Protein AF-A0A1A7Z0Q7-F1 (afdb_monomer_lite)

Secondary structure (DSSP, 8-state):
-EEEEE-TTS-EEEEEEEEEEEE-TTS-EEEEEEEEE------S--------------S--TTSHHHHHHHHHHHHHHHTTTTTTHHHHHEEEEEEEEEETTEEEEEEEETTTTEEEEEEEE-GGGS-GGGEEEETTTEEEEHHHHHHHH---TTS---

Sequence (159 aa):
VEGSGYHRDGTRVDVQCGVCRINLPDGSFMFCVWIKRSSQQGALLQTDLSLQNQSGNSPGKRIGEASVEALRSTVDLEHSRACDGQFEEEYQPIKAVGKGAFGFVWKAIRRCNGQEVIVKFISKARIVSDCWVDDPMLGRVSQEIAILTRVQHHNIVKV

Foldseek 3Di:
DWDWDADPVRDIFIKDKDWDWDQDPVRRIDIDMDIDTDDPDDDDDDDPPPPDPPDPDDPDDPPPDQVVQQVVLVVQVVPPCLCPDPNVVFKAFDGWRGADQFHGKTWIAGPVPRDIDIDGRGHPVSQDPVQWDQDPVPGIDGVVCVVQCPDDDPPHDHD

pLDDT: mean 79.3, std 20.18, range [30.98, 97.81]

InterPro domains:
  IPR000719 Protein kinase domain [PF00069] (91-158)
  IPR000719 Protein kinase domain [PS50011] (91-159)
  IPR011009 Protein kinase-like domain superfamily [SSF56112] (86-158)
  IPR017441 Protein kinase, ATP binding site [PS00107] (97-120)

Radius of gyration: 18.47 Å; chains: 1; bounding box: 50×42×46 Å

Structure (mmCIF, N/CA/C/O backbone):
data_AF-A0A1A7Z0Q7-F1
#
_entry.id   AF-A0A1A7Z0Q7-F1
#
loop_
_atom_site.group_PDB
_atom_site.id
_atom_site.type_symbol
_atom_site.label_atom_id
_atom_site.label_alt_id
_atom_site.label_comp_id
_atom_site.label_asym_id
_atom_site.label_entity_id
_atom_site.label_seq_id
_atom_site.pdbx_PDB_ins_code
_atom_site.Cartn_x
_atom_site.Cartn_y
_atom_site.Cartn_z
_atom_site.occupancy
_atom_site.B_iso_or_equiv
_atom_site.auth_seq_id
_atom_site.auth_comp_id
_atom_site.auth_asym_id
_atom_site.auth_atom_id
_atom_site.pdbx_PDB_model_num
ATOM 1 N N . VAL A 1 1 ? 19.209 -12.736 14.558 1.00 67.94 1 VAL A N 1
ATOM 2 C CA . VAL A 1 1 ? 19.890 -14.036 14.372 1.00 67.94 1 VAL A CA 1
ATOM 3 C C . VAL A 1 1 ? 20.238 -14.159 12.898 1.00 67.94 1 VAL A C 1
ATOM 5 O O . VAL A 1 1 ? 19.453 -13.700 12.072 1.00 67.94 1 VAL A O 1
ATOM 8 N N . GLU A 1 2 ? 21.425 -14.658 12.566 1.00 79.25 2 GLU A N 1
ATOM 9 C CA . GLU A 1 2 ? 21.757 -15.012 11.181 1.00 79.25 2 GLU A CA 1
ATOM 10 C C . GLU A 1 2 ? 21.111 -16.355 10.845 1.00 79.25 2 GLU A C 1
ATOM 12 O O . GLU A 1 2 ? 21.153 -17.293 11.638 1.00 79.25 2 GLU A O 1
ATOM 17 N N . GLY A 1 3 ? 20.456 -16.418 9.695 1.00 83.25 3 GLY A N 1
ATOM 18 C CA . GLY A 1 3 ? 19.784 -17.599 9.182 1.00 83.25 3 GLY A CA 1
ATOM 19 C C . GLY A 1 3 ? 20.089 -17.791 7.703 1.00 83.25 3 GLY A C 1
ATOM 20 O O . GLY A 1 3 ? 20.743 -16.971 7.059 1.00 83.25 3 GLY A O 1
ATOM 21 N N . SER A 1 4 ? 19.587 -18.884 7.146 1.00 87.62 4 SER A N 1
ATOM 22 C CA . SER A 1 4 ? 19.655 -19.145 5.710 1.00 87.62 4 SER A CA 1
ATOM 23 C C . SER A 1 4 ? 18.303 -19.634 5.206 1.00 87.62 4 SER A C 1
ATOM 25 O O . SER A 1 4 ? 17.549 -20.278 5.936 1.00 87.62 4 SER A O 1
ATOM 27 N N . GLY A 1 5 ? 17.981 -19.275 3.969 1.00 86.00 5 GLY A N 1
ATOM 28 C CA . GLY A 1 5 ? 16.864 -19.811 3.203 1.00 86.00 5 GLY A CA 1
ATOM 29 C C . GLY A 1 5 ? 17.353 -20.365 1.868 1.00 86.00 5 GLY A C 1
ATOM 30 O O . GLY A 1 5 ? 18.508 -20.167 1.491 1.00 86.00 5 GLY A O 1
ATOM 31 N N . TYR A 1 6 ? 16.468 -21.041 1.142 1.00 87.81 6 TYR A N 1
ATOM 32 C CA . TYR A 1 6 ? 16.745 -21.552 -0.198 1.00 87.81 6 TYR A CA 1
ATOM 33 C C . TYR A 1 6 ? 15.702 -20.996 -1.165 1.00 87.81 6 TYR A C 1
ATOM 35 O O . TYR A 1 6 ? 14.502 -21.039 -0.881 1.00 87.81 6 TYR A O 1
ATOM 43 N N . HIS A 1 7 ? 16.150 -20.459 -2.299 1.00 82.62 7 HIS A N 1
ATOM 44 C CA . HIS A 1 7 ? 15.263 -20.196 -3.426 1.00 82.62 7 HIS A CA 1
ATOM 45 C C . HIS A 1 7 ? 14.727 -21.518 -3.994 1.00 82.62 7 HIS A C 1
ATOM 47 O O . HIS A 1 7 ? 15.266 -22.597 -3.746 1.00 82.62 7 HIS A O 1
ATOM 53 N N . ARG A 1 8 ? 13.646 -21.435 -4.781 1.00 81.81 8 ARG A N 1
ATOM 54 C CA . ARG A 1 8 ? 13.026 -22.602 -5.432 1.00 81.81 8 ARG A CA 1
ATOM 55 C C . ARG A 1 8 ? 14.007 -23.366 -6.334 1.00 81.81 8 ARG A C 1
ATOM 57 O O . ARG A 1 8 ? 13.851 -24.567 -6.504 1.00 81.81 8 ARG A O 1
ATOM 64 N N . ASP A 1 9 ? 14.991 -22.674 -6.897 1.00 90.00 9 ASP A N 1
ATOM 65 C CA . ASP A 1 9 ? 16.057 -23.240 -7.732 1.00 90.00 9 ASP A CA 1
ATOM 66 C C . ASP A 1 9 ? 17.181 -23.924 -6.923 1.00 90.00 9 ASP A C 1
ATOM 68 O O . ASP A 1 9 ? 18.123 -24.449 -7.508 1.00 90.00 9 ASP A O 1
ATOM 72 N N . GLY A 1 10 ? 17.091 -23.929 -5.588 1.00 89.75 10 GLY A N 1
ATOM 73 C CA . GLY A 1 10 ? 18.107 -24.475 -4.689 1.00 89.75 10 GLY A CA 1
ATOM 74 C C . GLY A 1 10 ? 19.203 -23.480 -4.292 1.00 89.75 10 GLY A C 1
ATOM 75 O O . GLY A 1 10 ? 20.036 -23.813 -3.447 1.00 89.75 10 GLY A O 1
ATOM 76 N N . THR A 1 11 ? 19.204 -22.254 -4.826 1.00 90.19 11 THR A N 1
ATOM 77 C CA . THR A 1 11 ? 20.199 -21.232 -4.478 1.00 90.19 11 THR A CA 1
ATOM 78 C C . THR A 1 11 ? 20.055 -20.824 -3.013 1.00 90.19 11 THR A C 1
ATOM 80 O O . THR A 1 11 ? 18.985 -20.395 -2.571 1.00 90.19 11 THR A O 1
ATOM 83 N N . ARG A 1 12 ? 21.144 -20.923 -2.241 1.00 88.62 12 ARG A N 1
ATOM 84 C CA . ARG A 1 12 ? 21.165 -20.501 -0.836 1.00 88.62 12 ARG A CA 1
ATOM 85 C C . ARG A 1 12 ? 21.131 -18.974 -0.728 1.00 88.62 12 ARG A C 1
ATOM 87 O O . ARG A 1 12 ? 21.873 -18.269 -1.407 1.00 88.62 12 ARG A O 1
ATOM 94 N N . VAL A 1 13 ? 20.296 -18.472 0.175 1.00 89.06 13 VAL A N 1
ATOM 95 C CA . VAL A 1 13 ? 20.159 -17.052 0.500 1.00 89.06 13 VAL A CA 1
ATOM 96 C C . VAL A 1 13 ? 20.452 -16.862 1.973 1.00 89.06 13 VAL A C 1
ATOM 98 O O . VAL A 1 13 ? 19.699 -17.326 2.829 1.00 89.06 13 VAL A O 1
ATOM 101 N N . ASP A 1 14 ? 21.529 -16.153 2.283 1.00 90.62 14 ASP A N 1
ATOM 102 C CA . ASP A 1 14 ? 21.794 -15.756 3.659 1.00 90.62 14 ASP A CA 1
ATOM 103 C C . ASP A 1 14 ? 20.842 -14.629 4.063 1.00 90.62 14 ASP A C 1
ATOM 105 O O . ASP A 1 14 ? 20.645 -13.647 3.337 1.00 90.62 14 ASP A O 1
ATOM 109 N N . VAL A 1 15 ? 20.222 -14.779 5.230 1.00 89.56 15 VAL A N 1
ATOM 110 C CA . VAL A 1 15 ? 19.217 -13.850 5.744 1.00 89.56 15 VAL A CA 1
ATOM 111 C C . VAL A 1 15 ? 19.522 -13.472 7.184 1.00 89.56 15 VAL A C 1
ATOM 113 O O . VAL A 1 15 ? 19.982 -14.281 7.981 1.00 89.56 15 VAL A O 1
ATOM 116 N N . GLN A 1 16 ? 19.226 -12.234 7.552 1.00 88.50 16 GLN A N 1
ATOM 117 C CA . GLN A 1 16 ? 19.117 -11.843 8.947 1.00 88.50 16 GLN A CA 1
ATOM 118 C C . GLN A 1 16 ? 17.638 -11.813 9.310 1.00 88.50 16 GLN A C 1
ATOM 120 O O . GLN A 1 16 ? 16.844 -11.165 8.627 1.00 88.50 16 GLN A O 1
ATOM 125 N N . CYS A 1 17 ? 17.273 -12.498 10.387 1.00 87.38 17 CYS A N 1
ATOM 126 C CA . CYS A 1 17 ? 15.908 -12.499 10.882 1.00 87.38 17 CYS A CA 1
ATOM 127 C C . CYS A 1 17 ? 15.835 -12.183 12.376 1.00 87.38 17 CYS A C 1
ATOM 129 O O . CYS A 1 17 ? 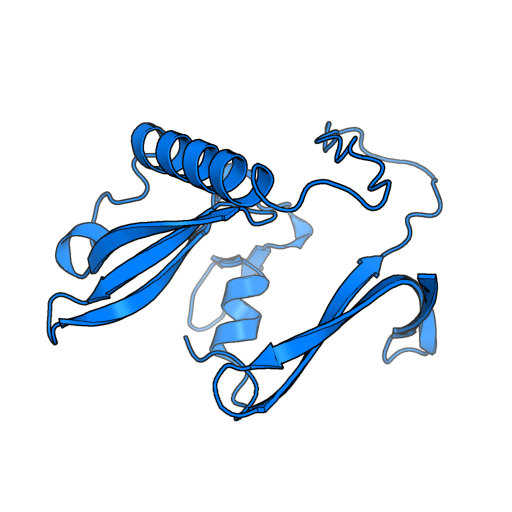16.799 -12.347 13.139 1.00 87.38 17 CYS A O 1
ATOM 131 N N . GLY A 1 18 ? 14.661 -11.735 12.799 1.00 84.94 18 GLY A N 1
ATOM 132 C CA . GLY A 1 18 ? 14.305 -11.621 14.202 1.00 84.94 18 GLY A CA 1
ATOM 133 C C . GLY A 1 18 ? 12.870 -12.061 14.422 1.00 84.94 18 GLY A C 1
ATOM 134 O O . GLY A 1 18 ? 11.996 -11.801 13.598 1.00 84.94 18 GLY A O 1
ATOM 135 N N . VAL A 1 19 ? 12.654 -12.741 15.544 1.00 88.00 19 VAL A N 1
ATOM 136 C CA . VAL A 1 19 ? 11.352 -13.252 15.968 1.00 88.00 19 VAL A CA 1
ATOM 137 C C . VAL A 1 19 ? 11.011 -12.604 17.301 1.00 88.00 19 VAL A C 1
ATOM 139 O O . VAL A 1 19 ? 11.819 -12.616 18.228 1.00 88.00 19 VAL A O 1
ATOM 142 N N . CYS A 1 20 ? 9.819 -12.030 17.399 1.00 88.19 20 CYS A N 1
ATOM 143 C CA . CYS A 1 20 ? 9.304 -11.419 18.614 1.00 88.19 20 CYS A CA 1
ATOM 144 C C . CYS A 1 20 ? 7.934 -12.014 18.940 1.00 88.19 20 CYS A C 1
ATOM 146 O O . CYS A 1 20 ? 7.064 -12.044 18.075 1.00 88.19 20 CYS A O 1
ATOM 148 N N . ARG A 1 21 ? 7.728 -12.477 20.177 1.00 91.56 21 ARG A N 1
ATOM 149 C CA . ARG A 1 21 ? 6.400 -12.867 20.666 1.00 91.56 21 ARG A CA 1
ATOM 150 C C . ARG A 1 21 ? 5.698 -11.643 21.245 1.00 91.56 21 ARG A C 1
ATOM 152 O O . ARG A 1 21 ? 6.239 -10.990 22.136 1.00 91.56 21 ARG A O 1
ATOM 159 N N . ILE A 1 22 ? 4.490 -11.375 20.772 1.00 89.62 22 ILE A N 1
ATOM 160 C CA . ILE A 1 22 ? 3.624 -10.297 21.244 1.00 89.62 22 ILE A CA 1
ATOM 161 C C . ILE A 1 22 ? 2.378 -10.930 21.857 1.00 89.62 22 ILE A C 1
ATOM 163 O O . ILE A 1 22 ? 1.714 -11.729 21.204 1.00 89.62 22 ILE A O 1
ATOM 167 N N . ASN A 1 23 ? 2.071 -10.588 23.108 1.00 91.25 23 ASN A N 1
ATOM 168 C CA . ASN A 1 23 ? 0.811 -10.981 23.737 1.00 91.25 23 ASN A CA 1
ATOM 169 C C . ASN A 1 23 ? -0.271 -9.969 23.351 1.00 91.25 23 ASN A C 1
ATOM 171 O O . ASN A 1 23 ? -0.035 -8.760 23.410 1.00 91.25 23 ASN A O 1
ATOM 175 N N . LEU A 1 24 ? -1.430 -10.471 22.946 1.00 90.56 24 LEU A N 1
ATOM 176 C CA . LEU A 1 24 ? -2.587 -9.677 22.561 1.00 90.56 24 LEU A CA 1
ATOM 177 C C . LEU A 1 24 ? -3.468 -9.373 23.790 1.00 90.56 24 LEU A C 1
ATOM 179 O O . LEU A 1 24 ? -3.389 -10.086 24.795 1.00 90.56 24 LEU A O 1
ATOM 183 N N . PRO A 1 25 ? -4.305 -8.317 23.744 1.00 89.56 25 PRO A N 1
ATOM 184 C CA . PRO A 1 25 ? -5.153 -7.924 24.876 1.00 89.56 25 PRO A CA 1
ATOM 185 C C . PRO A 1 25 ? -6.161 -8.993 25.318 1.00 89.56 25 PRO A C 1
ATOM 187 O O . PRO A 1 25 ? -6.592 -8.988 26.465 1.00 89.56 25 PRO A O 1
ATOM 190 N N . ASP A 1 26 ? -6.526 -9.907 24.420 1.00 92.31 26 ASP A N 1
ATOM 191 C CA . ASP A 1 26 ? -7.439 -11.027 24.671 1.00 92.31 26 ASP A CA 1
ATOM 192 C C . ASP A 1 26 ? -6.759 -12.240 25.342 1.00 92.31 26 ASP A C 1
ATOM 194 O O . ASP A 1 26 ? -7.390 -13.275 25.544 1.00 92.31 26 ASP A O 1
ATOM 198 N N . GLY A 1 27 ? -5.471 -12.131 25.689 1.00 92.25 27 GLY A N 1
ATOM 199 C CA . GLY A 1 27 ? -4.679 -13.201 26.299 1.00 92.25 27 GLY A CA 1
ATOM 200 C C . GLY A 1 27 ? -4.040 -14.169 25.297 1.00 92.25 27 GLY A C 1
ATOM 201 O O . GLY A 1 27 ? -3.231 -15.010 25.698 1.00 92.25 27 GLY A O 1
ATOM 202 N N . SER A 1 28 ? -4.341 -14.043 24.001 1.00 95.19 28 SER A N 1
ATOM 203 C CA . SER A 1 28 ? -3.665 -14.796 22.942 1.00 95.19 28 SER A CA 1
ATOM 204 C C . SER A 1 28 ? -2.279 -14.206 22.622 1.00 95.19 28 SER A C 1
ATOM 206 O O . SER A 1 28 ? -1.825 -13.244 23.248 1.00 95.19 28 SER A O 1
ATOM 208 N N . PHE A 1 29 ? -1.539 -14.800 21.681 1.00 92.06 29 PHE A N 1
ATOM 209 C CA . PHE A 1 29 ? -0.225 -14.293 21.279 1.00 92.06 29 PHE A CA 1
ATOM 210 C C . PHE A 1 29 ? 0.029 -14.447 19.778 1.00 92.06 29 PHE A C 1
ATOM 212 O O . PHE A 1 29 ? -0.492 -15.350 19.128 1.00 92.06 29 PHE A O 1
ATOM 219 N N . MET A 1 30 ? 0.899 -13.591 19.245 1.00 90.38 30 MET A N 1
ATOM 220 C CA . MET A 1 30 ? 1.403 -13.644 17.874 1.00 90.38 30 MET A CA 1
ATOM 221 C C . MET A 1 30 ? 2.929 -13.666 17.864 1.00 90.38 30 MET A C 1
ATOM 223 O O . MET A 1 30 ? 3.581 -13.106 18.747 1.00 90.38 30 MET A O 1
ATOM 227 N N . PHE A 1 31 ? 3.507 -14.277 16.831 1.00 90.25 31 PHE A N 1
ATOM 228 C CA . PHE A 1 31 ? 4.918 -14.105 16.507 1.00 90.25 31 PHE A CA 1
ATOM 229 C C . PHE A 1 31 ? 5.060 -13.105 15.363 1.00 90.25 31 PHE A C 1
ATOM 231 O O . PHE A 1 31 ? 4.540 -13.317 14.271 1.00 90.25 31 PHE A O 1
ATOM 238 N N . CYS A 1 32 ? 5.798 -12.029 15.604 1.00 86.25 32 CYS A N 1
ATOM 239 C CA . CYS A 1 32 ? 6.244 -11.112 14.571 1.00 86.25 32 CYS A CA 1
ATOM 240 C C . CYS A 1 32 ? 7.629 -11.541 14.106 1.00 86.25 32 CYS A C 1
ATOM 242 O O . CYS A 1 32 ? 8.578 -11.558 14.894 1.00 86.25 32 CYS A O 1
ATOM 244 N N . VAL A 1 33 ? 7.735 -11.886 12.827 1.00 86.75 33 VAL A N 1
ATOM 245 C CA . VAL A 1 33 ? 8.993 -12.269 12.190 1.00 86.75 33 VAL A CA 1
ATOM 246 C C . VAL A 1 33 ? 9.365 -11.191 11.184 1.00 86.75 33 VAL A C 1
ATOM 248 O O . VAL A 1 33 ? 8.565 -10.855 10.315 1.00 86.75 33 VAL A O 1
ATOM 251 N N . TRP A 1 34 ? 10.580 -10.661 11.283 1.00 82.81 34 TRP A N 1
ATOM 252 C CA . TRP A 1 34 ? 11.175 -9.848 10.226 1.00 82.81 34 TRP A CA 1
ATOM 253 C C . TRP A 1 34 ? 12.357 -10.596 9.623 1.00 82.81 34 TRP A C 1
ATOM 255 O O . TRP A 1 34 ? 13.076 -11.306 10.329 1.00 82.81 34 TRP A O 1
ATOM 265 N N . ILE A 1 35 ? 12.545 -10.451 8.314 1.00 86.50 35 ILE A N 1
ATOM 266 C CA . ILE A 1 35 ? 13.607 -11.108 7.553 1.00 86.50 35 ILE A CA 1
ATOM 267 C C . ILE A 1 35 ? 14.158 -10.091 6.555 1.00 86.50 35 ILE A C 1
ATOM 269 O O . ILE A 1 35 ? 13.392 -9.388 5.900 1.00 86.50 35 ILE A O 1
ATOM 273 N N . LYS A 1 36 ? 15.480 -10.018 6.424 1.00 83.12 36 LYS A N 1
ATOM 274 C CA . LYS A 1 36 ? 16.164 -9.295 5.346 1.00 83.12 36 LYS A CA 1
ATOM 275 C C . LYS A 1 36 ? 17.301 -10.146 4.797 1.00 83.12 36 LYS A C 1
ATOM 277 O O . LYS A 1 36 ? 17.844 -10.981 5.514 1.00 83.12 36 LYS A O 1
ATOM 282 N N . ARG A 1 37 ? 17.705 -9.913 3.552 1.00 82.19 37 ARG A N 1
ATOM 283 C CA . ARG A 1 37 ? 18.887 -10.564 2.975 1.00 82.19 37 ARG A CA 1
ATOM 284 C C . ARG A 1 37 ? 20.163 -10.031 3.637 1.00 82.19 37 ARG A C 1
ATOM 286 O O . ARG A 1 37 ? 20.282 -8.826 3.849 1.00 82.19 37 ARG A O 1
ATOM 293 N N . SER A 1 38 ? 21.096 -10.920 3.968 1.00 76.25 38 SER A N 1
ATOM 294 C CA . SER A 1 38 ? 22.439 -10.548 4.417 1.00 76.25 38 SER A CA 1
ATOM 295 C C . SER A 1 38 ? 23.291 -10.259 3.180 1.00 76.25 38 SER A C 1
ATOM 297 O O . SER A 1 38 ? 23.455 -11.121 2.319 1.00 76.25 38 SER A O 1
ATOM 299 N N . SER A 1 39 ? 23.763 -9.025 3.018 1.00 66.56 39 SER A N 1
ATOM 300 C CA . SER A 1 39 ? 24.610 -8.648 1.884 1.00 66.56 39 SER A CA 1
ATOM 301 C C . SER A 1 39 ? 26.052 -9.097 2.135 1.00 66.56 39 SER A C 1
ATOM 303 O O . SER A 1 39 ? 26.766 -8.460 2.906 1.00 66.56 39 SER A O 1
ATOM 305 N N . GLN A 1 40 ? 26.495 -10.161 1.466 1.00 52.94 40 GLN A N 1
ATOM 306 C CA . GLN A 1 40 ? 27.921 -10.412 1.234 1.00 52.94 40 GLN A CA 1
ATOM 307 C C . GLN A 1 40 ? 28.394 -9.385 0.187 1.00 52.94 40 GLN A C 1
ATOM 309 O O . GLN A 1 40 ? 27.817 -9.281 -0.894 1.00 52.94 40 GLN A O 1
ATOM 314 N N . GLN A 1 41 ? 29.353 -8.536 0.542 1.00 48.22 41 GLN A N 1
ATOM 315 C CA . GLN A 1 41 ? 29.728 -7.342 -0.220 1.00 48.22 41 GLN A CA 1
ATOM 316 C C . GLN A 1 41 ? 30.572 -7.699 -1.460 1.00 48.22 41 GLN A C 1
ATOM 318 O O . GLN A 1 41 ? 31.594 -8.364 -1.327 1.00 48.22 41 GLN A O 1
ATOM 323 N N . GLY A 1 42 ? 30.180 -7.224 -2.652 1.00 34.72 42 GLY A N 1
ATOM 324 C CA . GLY A 1 42 ? 30.981 -7.365 -3.877 1.00 34.72 42 GLY A CA 1
ATOM 325 C C . GLY A 1 42 ? 30.374 -6.720 -5.134 1.00 34.72 42 GLY A C 1
ATOM 326 O O . GLY A 1 42 ? 29.691 -7.392 -5.889 1.00 34.72 42 GLY A O 1
ATOM 327 N N . ALA A 1 43 ? 30.687 -5.432 -5.341 1.00 37.22 43 ALA A N 1
ATOM 328 C CA . ALA A 1 43 ? 30.683 -4.655 -6.595 1.00 37.22 43 ALA A CA 1
ATOM 329 C C . ALA A 1 43 ? 29.375 -4.453 -7.409 1.00 37.22 43 ALA A C 1
ATOM 331 O O . ALA A 1 43 ? 28.977 -5.290 -8.210 1.00 37.22 43 ALA A O 1
ATOM 332 N N . LEU A 1 44 ? 28.855 -3.216 -7.311 1.00 34.19 44 LEU A N 1
ATOM 333 C CA . LEU A 1 44 ? 28.470 -2.297 -8.408 1.00 34.19 44 LEU A CA 1
ATOM 334 C C . LEU A 1 44 ? 27.084 -1.652 -8.217 1.00 34.19 44 LEU A C 1
ATOM 336 O O . LEU A 1 44 ? 26.076 -2.106 -8.738 1.00 34.19 44 LEU A O 1
ATOM 340 N N . LEU A 1 45 ? 27.103 -0.569 -7.433 1.00 35.81 45 LEU A N 1
ATOM 341 C CA . LEU A 1 45 ? 26.407 0.719 -7.578 1.00 35.81 45 LEU A CA 1
ATOM 342 C C . LEU A 1 45 ? 26.120 1.277 -6.185 1.00 35.81 45 LEU A C 1
ATOM 344 O O . LEU A 1 45 ? 25.120 0.981 -5.536 1.00 35.81 45 LEU A O 1
ATOM 348 N N . GLN A 1 46 ? 27.064 2.107 -5.744 1.00 39.81 46 GLN A N 1
ATOM 349 C CA . GLN A 1 46 ? 26.844 3.130 -4.738 1.00 39.81 46 GLN A CA 1
ATOM 350 C C . GLN A 1 46 ? 25.665 3.999 -5.189 1.00 39.81 46 GLN A C 1
ATOM 352 O O . GLN A 1 46 ? 25.802 4.890 -6.018 1.00 39.81 46 GLN A O 1
ATOM 357 N N . THR A 1 47 ? 24.485 3.718 -4.661 1.00 35.09 47 THR A N 1
ATOM 358 C CA . THR A 1 47 ? 23.518 4.767 -4.355 1.00 35.09 47 THR A CA 1
ATOM 359 C C . THR A 1 47 ? 23.314 4.678 -2.860 1.00 35.09 47 THR A C 1
ATOM 361 O O . THR A 1 47 ? 23.023 3.603 -2.338 1.00 35.09 47 THR A O 1
ATOM 364 N N . ASP A 1 48 ? 23.571 5.784 -2.172 1.00 34.22 48 ASP A N 1
ATOM 365 C CA . ASP A 1 48 ? 23.466 5.943 -0.728 1.00 34.22 48 ASP A CA 1
ATOM 366 C C . ASP A 1 48 ? 22.093 5.504 -0.188 1.00 34.22 48 ASP A C 1
ATOM 368 O O . ASP A 1 48 ? 21.204 6.306 0.080 1.00 34.22 48 ASP A O 1
ATOM 372 N N . LEU A 1 49 ? 21.932 4.203 0.052 1.00 38.62 49 LEU A N 1
ATOM 373 C CA . LEU A 1 49 ? 20.915 3.632 0.935 1.00 38.62 49 LEU A CA 1
ATOM 374 C C . LEU A 1 49 ? 21.414 3.601 2.387 1.00 38.62 49 LEU A C 1
ATOM 376 O O . LEU A 1 49 ? 20.903 2.847 3.216 1.00 38.62 49 LEU A O 1
ATOM 380 N N . SER A 1 50 ? 22.385 4.459 2.718 1.00 32.88 50 SER A N 1
ATOM 381 C CA . SER A 1 50 ? 22.788 4.769 4.087 1.00 32.88 50 SER A CA 1
ATOM 382 C C . SER A 1 50 ? 21.695 5.584 4.790 1.00 32.88 50 SER A C 1
ATOM 384 O O . SER A 1 50 ? 21.884 6.737 5.167 1.00 32.88 50 SER A O 1
ATOM 386 N N . LEU A 1 51 ? 20.544 4.960 5.031 1.00 35.25 51 LEU A N 1
ATOM 387 C CA . LEU A 1 51 ? 19.752 5.270 6.212 1.00 35.25 51 LEU A CA 1
ATOM 388 C C . LEU A 1 51 ? 20.174 4.282 7.290 1.00 35.25 51 LEU A C 1
ATOM 390 O O . LEU A 1 51 ? 19.653 3.180 7.437 1.00 35.25 51 LEU A O 1
ATOM 394 N N . GLN A 1 52 ? 21.210 4.712 7.998 1.00 32.22 52 GLN A N 1
ATOM 395 C CA . GLN A 1 52 ? 21.672 4.162 9.255 1.00 32.22 52 GLN A CA 1
ATOM 396 C C . GLN A 1 52 ? 20.480 3.914 10.197 1.00 32.22 52 GLN A C 1
ATOM 398 O O . GLN A 1 52 ? 19.976 4.842 10.822 1.00 32.22 52 GLN A O 1
ATOM 403 N N . ASN A 1 53 ? 20.091 2.651 10.382 1.00 37.69 53 ASN A N 1
ATOM 404 C CA . ASN A 1 53 ? 19.524 2.203 11.656 1.00 37.69 53 ASN A CA 1
ATOM 405 C C . ASN A 1 53 ? 20.685 2.057 12.650 1.00 37.69 53 ASN A C 1
ATOM 407 O O . ASN A 1 53 ? 21.053 0.954 13.050 1.00 37.69 53 ASN A O 1
ATOM 411 N N . GLN A 1 54 ? 21.312 3.178 13.010 1.00 34.84 54 GLN A N 1
ATOM 412 C CA . GLN A 1 54 ? 22.148 3.241 14.202 1.00 34.84 54 GLN A CA 1
ATOM 413 C C . GLN A 1 54 ? 21.237 3.485 15.409 1.00 34.84 54 GLN A C 1
ATOM 415 O O . GLN A 1 54 ? 21.138 4.587 15.932 1.00 34.84 54 GLN A O 1
ATOM 420 N N . SER A 1 55 ? 20.569 2.430 15.860 1.00 38.25 55 SER A N 1
ATOM 421 C CA . SER A 1 55 ? 20.286 2.263 17.281 1.00 38.25 55 SER A CA 1
ATOM 422 C C . SER A 1 55 ? 20.596 0.815 17.631 1.00 38.25 55 SER A C 1
ATOM 424 O O . SER A 1 55 ? 19.858 -0.124 17.332 1.00 38.25 55 SER A O 1
ATOM 426 N N . GLY A 1 56 ? 21.775 0.614 18.219 1.00 33.16 56 GLY A N 1
ATOM 427 C CA . GLY A 1 56 ? 22.035 -0.595 18.977 1.00 33.16 56 GLY A CA 1
ATOM 428 C C . GLY A 1 56 ? 21.006 -0.646 20.097 1.00 33.16 56 GLY A C 1
ATOM 429 O O . GLY A 1 56 ? 21.108 0.116 21.055 1.00 33.16 56 GLY A O 1
ATOM 430 N N . ASN A 1 57 ? 20.001 -1.510 19.965 1.00 35.38 57 ASN A N 1
ATOM 431 C CA . ASN A 1 57 ? 19.057 -1.758 21.043 1.00 35.38 57 ASN A CA 1
ATOM 432 C C . ASN A 1 57 ? 19.767 -2.550 22.140 1.00 35.38 57 ASN A C 1
ATOM 434 O O . ASN A 1 57 ? 19.713 -3.778 22.198 1.00 35.38 57 ASN A O 1
ATOM 438 N N . SER A 1 58 ? 20.421 -1.806 23.031 1.00 30.98 58 SER A N 1
ATOM 439 C CA . SER A 1 58 ? 20.480 -2.192 24.430 1.00 30.98 58 SER A CA 1
ATOM 440 C C . SER A 1 58 ? 19.040 -2.257 24.973 1.00 30.98 58 SER A C 1
ATOM 442 O O . SER A 1 58 ? 18.156 -1.513 24.529 1.00 30.98 58 SER A O 1
ATOM 444 N N . PRO A 1 59 ? 18.737 -3.183 25.893 1.00 41.44 59 PRO A N 1
ATOM 445 C CA . PRO A 1 59 ? 17.377 -3.391 26.353 1.00 41.44 59 PRO A CA 1
ATOM 446 C C . PRO A 1 59 ? 17.012 -2.299 27.366 1.00 41.44 59 PRO A C 1
ATOM 448 O O . PRO A 1 59 ? 17.213 -2.474 28.562 1.00 41.44 59 PRO A O 1
ATOM 451 N N . GLY A 1 60 ? 16.470 -1.163 26.911 1.00 35.62 60 GLY A N 1
ATOM 452 C CA . GLY A 1 60 ? 15.937 -0.177 27.856 1.00 35.62 60 GLY A CA 1
ATOM 453 C C . GLY A 1 60 ? 15.557 1.205 27.324 1.00 35.62 60 GLY A C 1
ATOM 454 O O . GLY A 1 60 ? 16.198 2.169 27.716 1.00 35.62 60 GLY A O 1
ATOM 455 N N . LYS A 1 61 ? 14.482 1.329 26.521 1.00 35.69 61 LYS A N 1
ATOM 456 C CA . LYS A 1 61 ? 13.511 2.463 26.556 1.00 35.69 61 LYS A CA 1
ATOM 457 C C . LYS A 1 61 ? 12.437 2.334 25.457 1.00 35.69 61 LYS A C 1
ATOM 459 O O . LYS A 1 61 ? 12.574 2.867 24.367 1.00 35.69 61 LYS A O 1
ATOM 464 N N . ARG A 1 62 ? 11.312 1.666 25.740 1.00 50.69 62 ARG A N 1
ATOM 465 C CA . ARG A 1 62 ? 10.205 1.459 24.772 1.00 50.69 62 ARG A CA 1
ATOM 466 C C . ARG A 1 62 ? 9.158 2.593 24.693 1.00 50.69 62 ARG A C 1
ATOM 468 O O . ARG A 1 62 ? 7.995 2.306 24.441 1.00 50.69 62 ARG A O 1
ATOM 475 N N . ILE A 1 63 ? 9.501 3.864 24.926 1.00 41.91 63 ILE A N 1
ATOM 476 C CA . ILE A 1 63 ? 8.476 4.945 24.956 1.00 41.91 63 ILE A CA 1
ATOM 477 C C . ILE A 1 63 ? 8.728 6.087 23.939 1.00 41.91 63 ILE A C 1
ATOM 479 O O . ILE A 1 63 ? 7.855 6.918 23.733 1.00 41.91 63 ILE A O 1
ATOM 483 N N . GLY A 1 64 ? 9.850 6.110 23.204 1.00 42.56 64 GLY A N 1
ATOM 484 C CA . GLY A 1 64 ? 10.178 7.234 22.298 1.00 42.56 64 GLY A CA 1
ATOM 485 C C . GL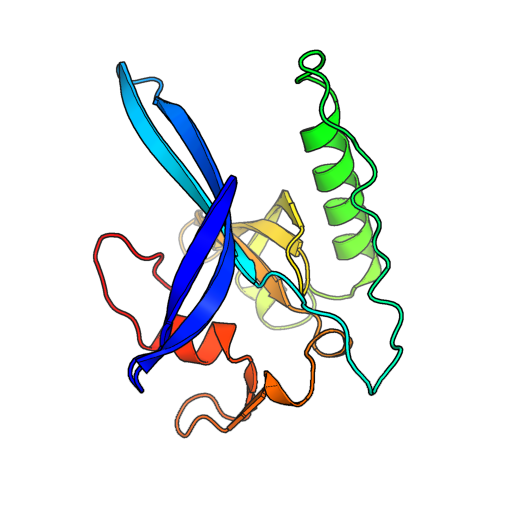Y A 1 64 ? 10.094 6.977 20.786 1.00 42.56 64 GLY A C 1
ATOM 486 O O . GLY A 1 64 ? 9.854 7.907 20.024 1.00 42.56 64 GLY A O 1
ATOM 487 N N . GLU A 1 65 ? 10.288 5.742 20.323 1.00 45.88 65 GLU A N 1
ATOM 488 C CA . GLU A 1 65 ? 10.654 5.476 18.916 1.00 45.88 65 GLU A CA 1
ATOM 489 C C . GLU A 1 65 ? 9.459 5.464 17.951 1.00 45.88 65 GLU A C 1
ATOM 491 O O . GLU A 1 65 ? 9.537 6.041 16.867 1.00 45.88 65 GLU A O 1
ATOM 496 N N . ALA A 1 66 ? 8.311 4.927 18.383 1.00 49.25 66 ALA A N 1
ATOM 497 C CA . ALA A 1 66 ? 7.067 4.965 17.605 1.00 49.25 66 ALA A CA 1
ATOM 498 C C . ALA A 1 66 ? 6.589 6.405 17.332 1.00 49.25 66 ALA A C 1
ATOM 500 O O . ALA A 1 66 ? 5.945 6.670 16.320 1.00 49.25 66 ALA A O 1
ATOM 501 N N . SER A 1 67 ? 6.933 7.345 18.221 1.00 58.34 67 SER A N 1
ATOM 502 C CA . SER A 1 67 ? 6.602 8.764 18.066 1.00 58.34 67 SER A CA 1
ATOM 503 C C . SER A 1 67 ? 7.455 9.430 16.983 1.00 58.34 67 SER A C 1
ATOM 505 O O . SER A 1 67 ? 6.934 10.199 16.183 1.00 58.34 67 SER A O 1
ATOM 507 N N . VAL A 1 68 ? 8.747 9.088 16.893 1.00 60.62 68 VAL A N 1
ATOM 508 C CA . VAL A 1 68 ? 9.676 9.683 15.915 1.00 60.62 68 VAL A CA 1
ATOM 509 C C . VAL A 1 68 ? 9.367 9.220 14.490 1.00 60.62 68 VAL A C 1
ATOM 511 O O . VAL A 1 68 ? 9.375 10.033 13.566 1.00 60.62 68 VAL A O 1
ATOM 514 N N . GLU A 1 69 ? 9.064 7.936 14.289 1.00 63.97 69 GLU A N 1
ATOM 515 C CA . GLU A 1 69 ? 8.681 7.419 12.966 1.00 63.97 69 GLU A CA 1
ATOM 516 C C . GLU A 1 69 ? 7.314 7.929 12.509 1.00 63.97 69 GLU A C 1
ATOM 518 O O . GLU A 1 69 ? 7.147 8.262 11.331 1.00 63.97 69 GLU A O 1
ATOM 523 N N . ALA A 1 70 ? 6.355 8.047 13.434 1.00 63.06 70 ALA A N 1
ATOM 524 C CA . ALA A 1 70 ? 5.074 8.677 13.152 1.00 63.06 70 ALA A CA 1
ATOM 525 C C . ALA A 1 70 ? 5.259 10.156 12.778 1.00 63.06 70 ALA A C 1
ATOM 527 O O . ALA A 1 70 ? 4.738 10.570 11.749 1.00 63.06 70 ALA A O 1
ATOM 528 N N . LEU A 1 71 ? 6.075 10.918 13.524 1.00 62.53 71 LEU A N 1
ATOM 529 C CA . LEU A 1 71 ? 6.393 12.317 13.203 1.00 62.53 71 LEU A CA 1
ATOM 530 C C . LEU A 1 71 ? 7.008 12.461 11.808 1.00 62.53 71 LEU A C 1
ATOM 532 O O . LEU A 1 71 ? 6.588 13.311 11.029 1.00 62.53 71 LEU A O 1
ATOM 536 N N . ARG A 1 72 ? 7.992 11.617 11.472 1.00 67.94 72 ARG A N 1
ATOM 537 C CA . ARG A 1 72 ? 8.635 11.633 10.148 1.00 67.94 72 ARG A CA 1
ATOM 538 C C . ARG A 1 72 ? 7.651 11.289 9.033 1.00 67.94 72 ARG A C 1
ATOM 540 O O . ARG A 1 72 ? 7.721 11.885 7.967 1.00 67.94 72 ARG A O 1
ATOM 547 N N . SER A 1 73 ? 6.727 10.365 9.286 1.00 71.69 73 SER A N 1
ATOM 548 C CA . SER A 1 73 ? 5.678 10.007 8.327 1.00 71.69 73 SER A CA 1
ATOM 549 C C . SER A 1 73 ? 4.656 11.135 8.141 1.00 71.69 73 SER A C 1
ATOM 551 O O . SER A 1 73 ? 4.182 11.318 7.023 1.00 71.69 73 SER A O 1
ATOM 553 N N . THR A 1 74 ? 4.353 11.903 9.198 1.00 72.56 74 THR A N 1
ATOM 554 C CA . THR A 1 74 ? 3.557 13.145 9.134 1.00 72.56 74 THR A CA 1
ATOM 555 C C . THR A 1 74 ? 4.213 14.173 8.223 1.00 72.56 74 THR A C 1
ATOM 557 O O . THR A 1 74 ? 3.591 14.614 7.262 1.00 72.56 74 THR A O 1
ATOM 560 N N . VAL A 1 75 ? 5.493 14.465 8.463 1.00 72.75 75 VAL A N 1
ATOM 561 C CA . VAL A 1 75 ? 6.271 15.400 7.637 1.00 72.75 75 VAL A CA 1
ATOM 562 C C . VAL A 1 75 ? 6.333 14.929 6.182 1.00 72.75 75 VAL A C 1
ATOM 564 O O . VAL A 1 75 ? 6.103 15.723 5.274 1.00 72.75 75 VAL A O 1
ATOM 567 N N . ASP A 1 76 ? 6.594 13.643 5.937 1.00 75.56 76 ASP A N 1
ATOM 568 C CA . ASP A 1 76 ? 6.645 13.102 4.576 1.00 75.56 76 ASP A CA 1
ATOM 569 C C . ASP A 1 76 ? 5.297 13.261 3.841 1.00 75.56 76 ASP A C 1
ATOM 571 O O . ASP A 1 76 ? 5.299 13.585 2.653 1.00 75.56 76 ASP A O 1
ATOM 575 N N . LEU A 1 77 ? 4.150 13.071 4.511 1.00 75.25 77 LEU A N 1
ATOM 576 C CA . LEU A 1 77 ? 2.833 13.270 3.889 1.00 75.25 77 LEU A CA 1
ATOM 577 C C . LEU A 1 77 ? 2.610 14.739 3.505 1.00 75.25 77 LEU A C 1
ATOM 579 O O . LEU A 1 77 ? 2.227 15.009 2.369 1.00 75.25 77 LEU A O 1
ATOM 583 N N . GLU A 1 78 ? 2.898 15.674 4.414 1.00 71.88 78 GLU A N 1
ATOM 584 C CA . GLU A 1 78 ? 2.702 17.115 4.186 1.00 71.88 78 GLU A CA 1
ATOM 585 C C . GLU A 1 78 ? 3.519 17.642 2.996 1.00 71.88 78 GLU A C 1
ATOM 587 O O . GLU A 1 78 ? 3.057 18.507 2.257 1.00 71.88 78 GLU A O 1
ATOM 592 N N . HIS A 1 79 ? 4.713 17.090 2.760 1.00 74.44 79 HIS A N 1
ATOM 593 C CA . HIS A 1 79 ? 5.601 17.556 1.690 1.00 74.44 79 HIS A CA 1
ATOM 594 C C . HIS A 1 79 ? 5.395 16.845 0.344 1.00 74.44 79 HIS A C 1
ATOM 596 O O . HIS A 1 79 ? 5.927 17.296 -0.671 1.00 74.44 79 HIS A O 1
ATOM 602 N N . SER A 1 80 ? 4.679 15.717 0.300 1.00 71.50 80 SER A N 1
ATOM 603 C CA . SER A 1 80 ? 4.754 14.801 -0.851 1.00 71.50 80 SER A CA 1
ATOM 604 C C . SER A 1 80 ? 3.650 14.938 -1.898 1.00 71.50 80 SER A C 1
ATOM 606 O O . SER A 1 80 ? 3.716 14.216 -2.893 1.00 71.50 80 SER A O 1
ATOM 608 N N . ARG A 1 81 ? 2.656 15.829 -1.735 1.00 85.38 81 ARG A N 1
ATOM 609 C CA . ARG A 1 81 ? 1.442 15.861 -2.595 1.00 85.38 81 ARG A CA 1
ATOM 610 C C . ARG A 1 81 ? 0.840 14.462 -2.812 1.00 85.38 81 ARG A C 1
ATOM 612 O O . ARG A 1 81 ? 0.239 14.166 -3.837 1.00 85.38 81 ARG A O 1
ATOM 619 N N . ALA A 1 82 ? 1.068 13.555 -1.858 1.00 86.06 82 ALA A N 1
ATOM 620 C CA . ALA A 1 82 ? 0.743 12.144 -2.017 1.00 86.06 82 ALA A CA 1
ATOM 621 C C . ALA A 1 82 ? -0.761 11.879 -1.891 1.00 86.06 82 ALA A C 1
ATOM 623 O O . ALA A 1 82 ? -1.214 10.799 -2.264 1.00 86.06 82 ALA A O 1
ATOM 624 N N . CYS A 1 83 ? -1.510 12.856 -1.371 1.00 88.19 83 CYS A N 1
ATOM 625 C CA . CYS A 1 83 ? -2.960 12.803 -1.286 1.00 88.19 83 CYS A CA 1
ATOM 626 C C . CYS A 1 83 ? -3.665 13.260 -2.568 1.00 88.19 83 CYS A C 1
ATOM 628 O O . CYS A 1 83 ? -4.826 12.908 -2.743 1.00 88.19 83 CYS A O 1
ATOM 630 N N . ASP A 1 84 ? -2.997 14.021 -3.438 1.00 89.31 84 ASP A N 1
ATOM 631 C CA . ASP A 1 84 ? -3.632 14.673 -4.583 1.00 89.31 84 ASP A CA 1
ATOM 632 C C . ASP A 1 84 ? -4.293 13.659 -5.540 1.00 89.31 84 ASP A C 1
ATOM 634 O O . ASP A 1 84 ? -3.774 12.566 -5.799 1.00 89.31 84 ASP A O 1
ATOM 638 N N . GLY A 1 85 ? -5.423 14.059 -6.127 1.00 92.88 85 GLY A N 1
ATOM 639 C CA . GLY A 1 85 ? -6.182 13.262 -7.093 1.00 92.88 85 GLY A CA 1
ATOM 640 C C . GLY A 1 85 ? -7.189 12.316 -6.436 1.00 92.88 85 GLY A C 1
ATOM 641 O O . GLY A 1 85 ? -7.739 12.605 -5.378 1.00 92.88 85 GLY A O 1
ATOM 642 N N . GLN A 1 86 ? -7.428 11.162 -7.068 1.00 93.81 86 GLN A N 1
ATOM 643 C CA . GLN A 1 86 ? -8.490 10.218 -6.681 1.00 93.81 86 GLN A CA 1
ATOM 644 C C . GLN A 1 86 ? -8.393 9.740 -5.220 1.00 93.81 86 GLN A C 1
ATOM 646 O O . GLN A 1 86 ? -9.399 9.392 -4.605 1.00 93.81 86 GLN A O 1
ATOM 651 N N . PHE A 1 87 ? -7.192 9.733 -4.635 1.00 94.94 87 PHE A N 1
ATOM 652 C CA . PHE A 1 87 ? -7.034 9.357 -3.235 1.00 94.94 87 PHE A CA 1
ATOM 653 C C . PHE A 1 87 ? -7.793 10.300 -2.290 1.00 94.94 87 PHE A C 1
ATOM 655 O O . PHE A 1 87 ? -8.525 9.813 -1.432 1.00 94.94 87 PHE A O 1
ATOM 662 N N . GLU A 1 88 ? -7.649 11.619 -2.440 1.00 94.31 88 GLU A N 1
ATOM 663 C CA . GLU A 1 88 ? -8.324 12.610 -1.589 1.00 94.31 88 GLU A CA 1
ATOM 664 C C . GLU A 1 88 ? -9.854 12.524 -1.705 1.00 94.31 88 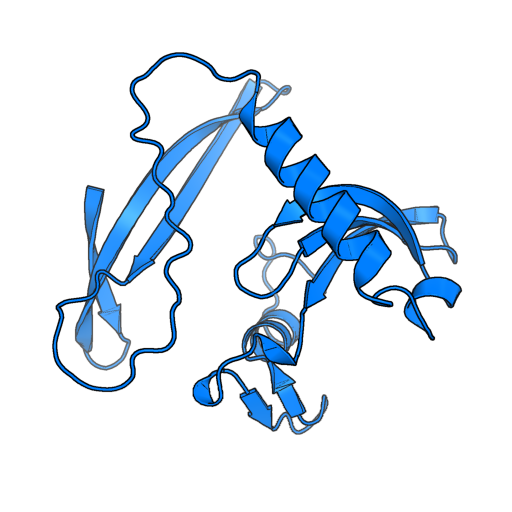GLU A C 1
ATOM 666 O O . GLU A 1 88 ? -10.567 12.687 -0.705 1.00 94.31 88 GLU A O 1
ATOM 671 N N . GLU A 1 89 ? -10.351 12.197 -2.902 1.00 96.38 89 GLU A N 1
ATOM 672 C CA . GLU A 1 89 ? -11.777 12.021 -3.201 1.00 96.38 89 GLU A CA 1
ATOM 673 C C . GLU A 1 89 ? -12.383 10.791 -2.515 1.00 96.38 89 GLU A C 1
ATOM 675 O O . GLU A 1 89 ? -13.556 10.807 -2.142 1.00 96.38 89 GLU A O 1
ATOM 680 N N . GLU A 1 90 ? -11.600 9.728 -2.314 1.00 97.38 90 GLU A N 1
ATOM 681 C CA . GLU A 1 90 ? -12.093 8.449 -1.790 1.00 97.38 90 GLU A CA 1
ATOM 682 C C . GLU A 1 90 ? -11.703 8.180 -0.332 1.00 97.38 90 GLU A C 1
ATOM 684 O O . GLU A 1 90 ? -12.397 7.431 0.367 1.00 97.38 90 GLU A O 1
ATOM 689 N N . TYR A 1 91 ? -10.618 8.787 0.152 1.00 97.25 91 TYR A N 1
ATOM 690 C CA . TYR A 1 91 ? -10.026 8.489 1.451 1.00 97.25 91 TYR A CA 1
ATOM 691 C C . TYR A 1 91 ? -9.630 9.754 2.214 1.00 97.25 91 TYR A C 1
ATOM 693 O O . TYR A 1 91 ? -9.217 10.767 1.658 1.00 97.25 91 TYR A O 1
ATOM 701 N N . GLN A 1 92 ? -9.727 9.669 3.538 1.00 95.38 92 GLN A N 1
ATOM 702 C CA . GLN A 1 92 ? -9.276 10.701 4.464 1.00 95.38 92 GLN A CA 1
ATOM 703 C C . GLN A 1 92 ? -8.160 10.137 5.354 1.00 95.38 92 GLN A C 1
ATOM 705 O O . GLN A 1 92 ? -8.454 9.288 6.199 1.00 95.38 92 GLN A O 1
ATOM 710 N N . PRO A 1 93 ? -6.895 10.576 5.225 1.00 93.06 93 PRO A N 1
ATOM 711 C CA . PRO A 1 93 ? -5.835 10.171 6.147 1.00 93.06 93 PRO A CA 1
ATOM 712 C C . PRO A 1 93 ? -6.125 10.692 7.565 1.00 93.06 93 PRO A C 1
ATOM 714 O O . PRO A 1 93 ? -6.593 11.818 7.737 1.00 93.06 93 PRO A O 1
ATOM 717 N N . ILE A 1 94 ? -5.855 9.858 8.575 1.00 93.06 94 ILE A N 1
ATOM 718 C CA . ILE A 1 94 ? -6.117 10.139 9.999 1.00 93.06 94 ILE A CA 1
ATOM 719 C C . ILE A 1 94 ? -4.815 10.219 10.789 1.00 93.06 94 ILE A C 1
ATOM 721 O O . ILE A 1 94 ? -4.596 11.156 11.550 1.00 93.06 94 ILE A O 1
ATOM 725 N N . LYS A 1 95 ? -3.978 9.179 10.686 1.00 90.31 95 LYS A N 1
ATOM 726 C CA . LYS A 1 95 ? -2.830 9.007 11.580 1.00 90.31 95 LYS A CA 1
ATOM 727 C C . LYS A 1 95 ? -1.709 8.229 10.909 1.00 90.31 95 LYS A C 1
ATOM 729 O O . LYS A 1 95 ? -1.950 7.157 10.354 1.00 90.31 95 LYS A O 1
ATOM 734 N N . ALA A 1 96 ? -0.483 8.719 11.053 1.00 89.31 96 ALA A N 1
ATOM 735 C CA . ALA A 1 96 ? 0.715 7.981 10.691 1.00 89.31 96 ALA A CA 1
ATOM 736 C C . ALA A 1 96 ? 0.837 6.670 11.490 1.00 89.31 96 ALA A C 1
ATOM 738 O O . ALA A 1 96 ? 0.688 6.645 12.714 1.00 89.31 96 ALA A O 1
ATOM 739 N N . VAL A 1 97 ? 1.124 5.581 10.780 1.00 87.94 97 VAL A N 1
ATOM 740 C CA . VAL A 1 97 ? 1.320 4.238 11.348 1.00 87.94 97 VAL A CA 1
ATOM 741 C C . VAL A 1 97 ? 2.796 3.856 11.336 1.00 87.94 97 VAL A C 1
ATOM 743 O O . VAL A 1 97 ? 3.268 3.244 12.288 1.00 87.94 97 VAL A O 1
ATOM 746 N N . GLY A 1 98 ? 3.537 4.233 10.293 1.00 83.50 98 GLY A N 1
ATOM 747 C CA . GLY A 1 98 ? 4.974 3.975 10.215 1.00 83.50 98 GLY A CA 1
ATOM 748 C C . GLY A 1 98 ? 5.554 4.234 8.830 1.00 83.50 98 GLY A C 1
ATOM 749 O O . GLY A 1 98 ? 4.846 4.640 7.909 1.00 83.50 98 GLY A O 1
ATOM 750 N N . LYS A 1 99 ? 6.851 3.963 8.666 1.00 80.62 99 LYS A N 1
ATOM 751 C CA . LYS A 1 99 ? 7.580 4.165 7.408 1.00 80.62 99 LYS A CA 1
ATOM 752 C C . LYS A 1 99 ? 8.066 2.832 6.843 1.00 80.62 99 LYS A C 1
ATOM 754 O O . LYS A 1 99 ? 8.578 1.986 7.565 1.00 80.62 99 LYS A O 1
ATOM 759 N N . GLY A 1 100 ? 7.898 2.645 5.538 1.00 70.12 100 GLY A N 1
ATOM 760 C CA . GLY A 1 100 ? 8.397 1.486 4.801 1.00 70.12 100 GLY A CA 1
ATOM 761 C C . GLY A 1 100 ? 9.593 1.828 3.911 1.00 70.12 100 GLY A C 1
ATOM 762 O O . GLY A 1 100 ? 9.970 2.990 3.739 1.00 70.12 100 GLY A O 1
ATOM 763 N N . ALA A 1 101 ? 10.157 0.802 3.268 1.00 71.06 101 ALA A N 1
ATOM 764 C CA . ALA A 1 101 ? 11.298 0.949 2.359 1.00 71.06 101 ALA A CA 1
ATOM 765 C C . ALA A 1 101 ? 11.042 1.945 1.211 1.00 71.06 101 ALA A C 1
ATOM 767 O O . ALA A 1 101 ? 11.943 2.687 0.838 1.00 71.06 101 ALA A O 1
ATOM 768 N N . PHE A 1 102 ? 9.809 2.017 0.700 1.00 76.75 102 PHE A N 1
ATOM 769 C CA . PHE A 1 102 ? 9.462 2.820 -0.482 1.00 76.75 102 PHE A CA 1
ATOM 770 C C . PHE A 1 102 ? 8.546 4.012 -0.184 1.00 76.75 102 PHE A C 1
ATOM 772 O O . PHE A 1 102 ? 8.188 4.757 -1.090 1.00 76.75 102 PHE A O 1
ATOM 779 N N . GLY A 1 103 ? 8.177 4.234 1.077 1.00 84.25 103 GLY A N 1
ATOM 780 C CA . GLY A 1 103 ? 7.274 5.322 1.442 1.00 84.25 103 GLY A CA 1
ATOM 781 C C . GLY A 1 103 ? 6.763 5.197 2.867 1.00 84.25 103 GLY A C 1
ATOM 782 O O . GLY A 1 103 ? 7.516 4.769 3.737 1.00 84.25 103 GLY A O 1
ATOM 783 N N . PHE A 1 104 ? 5.518 5.578 3.117 1.00 88.38 104 PHE A N 1
ATOM 784 C CA . PHE A 1 104 ? 4.971 5.718 4.467 1.00 88.38 104 PHE A CA 1
ATOM 785 C C . PHE A 1 104 ? 3.536 5.194 4.547 1.00 88.38 104 PHE A C 1
ATOM 787 O O . PHE A 1 104 ? 2.822 5.115 3.550 1.00 88.38 104 PHE A O 1
ATOM 794 N N . VAL A 1 105 ? 3.144 4.775 5.745 1.00 90.75 105 VAL A N 1
ATOM 795 C CA . VAL A 1 105 ? 1.916 4.034 6.029 1.00 90.75 105 VAL A CA 1
ATOM 796 C C . VAL A 1 105 ? 1.049 4.845 6.973 1.00 90.75 105 VAL A C 1
ATOM 798 O O . VAL A 1 105 ? 1.523 5.339 7.998 1.00 90.75 105 VAL A O 1
ATOM 801 N N . TRP A 1 106 ? -0.226 4.959 6.631 1.00 92.69 106 TRP A N 1
ATOM 802 C CA . TRP A 1 106 ? -1.215 5.739 7.355 1.00 92.69 106 TRP A CA 1
ATOM 803 C C . TRP A 1 106 ? -2.486 4.943 7.577 1.00 92.69 106 TRP A C 1
ATOM 805 O O . TRP A 1 106 ? -2.895 4.133 6.750 1.00 92.69 106 TRP A O 1
ATOM 815 N N . LYS A 1 107 ? -3.142 5.233 8.693 1.00 94.81 107 LYS A N 1
ATOM 816 C CA . LYS A 1 107 ? -4.543 4.911 8.907 1.00 94.81 107 LYS A CA 1
ATOM 817 C C . LYS A 1 107 ? -5.386 5.971 8.204 1.00 94.81 107 LYS A C 1
ATOM 819 O O . LYS A 1 107 ? -5.116 7.162 8.374 1.00 94.81 107 LYS A O 1
ATOM 824 N N . ALA A 1 108 ? -6.394 5.545 7.455 1.00 96.56 108 ALA A N 1
ATOM 825 C CA . ALA A 1 108 ? -7.321 6.413 6.737 1.00 96.56 108 ALA A CA 1
ATOM 826 C C . ALA A 1 108 ? -8.774 5.942 6.913 1.00 96.56 108 ALA A C 1
ATOM 828 O O . ALA A 1 108 ? -9.014 4.791 7.275 1.00 96.56 108 ALA A O 1
ATOM 829 N N . ILE A 1 109 ? -9.738 6.825 6.654 1.00 97.81 109 ILE A N 1
ATOM 830 C CA . ILE A 1 109 ? -11.158 6.485 6.509 1.00 97.81 109 ILE A CA 1
ATOM 831 C C . ILE A 1 109 ? -11.501 6.436 5.028 1.00 97.81 109 ILE 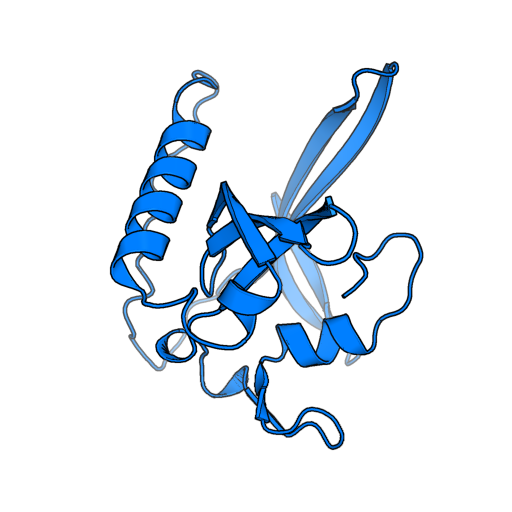A C 1
ATOM 833 O O . ILE A 1 109 ? -11.280 7.417 4.319 1.00 97.81 109 ILE A O 1
ATOM 837 N N . ARG A 1 110 ? -12.097 5.336 4.569 1.00 97.69 110 ARG A N 1
ATOM 838 C CA . ARG A 1 110 ? -12.744 5.268 3.258 1.00 97.69 110 ARG A CA 1
ATOM 839 C C . ARG A 1 110 ? -14.063 6.031 3.307 1.00 97.69 110 ARG A C 1
ATOM 841 O O . ARG A 1 110 ? -14.964 5.680 4.067 1.00 97.69 110 ARG A O 1
ATOM 848 N N . ARG A 1 111 ? -14.198 7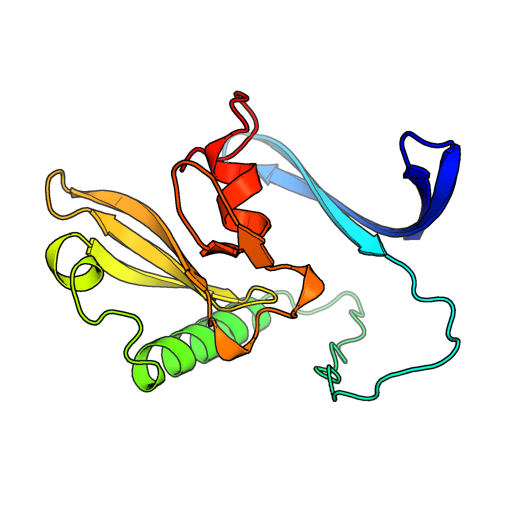.073 2.491 1.00 97.31 111 ARG A N 1
ATOM 849 C CA . ARG A 1 111 ? -15.314 8.026 2.575 1.00 97.31 111 ARG A CA 1
ATOM 850 C C . ARG A 1 111 ? -16.671 7.396 2.268 1.00 97.31 111 ARG A C 1
ATOM 852 O O . ARG A 1 111 ? -17.650 7.749 2.912 1.00 97.31 111 ARG A O 1
ATOM 859 N N . CYS A 1 112 ? -16.739 6.442 1.338 1.00 97.25 112 CYS A N 1
ATOM 860 C CA . CYS A 1 112 ? -18.017 5.881 0.884 1.00 97.25 112 CYS A CA 1
ATOM 861 C C . CYS A 1 112 ? -18.768 5.067 1.954 1.00 97.25 112 CYS A C 1
ATOM 863 O O . CYS A 1 112 ? -19.982 4.921 1.861 1.00 97.25 112 CYS A O 1
ATOM 865 N N . ASN A 1 113 ? -18.065 4.499 2.938 1.00 97.06 113 ASN A N 1
ATOM 866 C CA . ASN A 1 113 ? -18.655 3.622 3.956 1.00 97.06 113 ASN A CA 1
ATOM 867 C C . ASN A 1 113 ? -18.136 3.884 5.382 1.00 97.06 113 ASN A C 1
ATOM 869 O O . ASN A 1 113 ? -18.514 3.166 6.303 1.00 97.06 113 ASN A O 1
ATOM 873 N N . GLY A 1 114 ? -17.261 4.876 5.571 1.00 96.44 114 GLY A N 1
ATOM 874 C CA . GLY A 1 114 ? -16.670 5.204 6.869 1.00 96.44 114 GLY A CA 1
ATOM 875 C C . GLY A 1 114 ? -15.679 4.162 7.396 1.00 96.44 114 GLY A C 1
ATOM 876 O O . GLY A 1 114 ? -15.292 4.231 8.560 1.00 96.44 114 GLY A O 1
ATOM 877 N N . GLN A 1 115 ? -15.269 3.188 6.581 1.00 97.25 115 GLN A N 1
ATOM 878 C CA . GLN A 1 115 ? -14.422 2.090 7.034 1.00 97.25 115 GLN A CA 1
ATOM 879 C C . GLN A 1 115 ? -12.983 2.549 7.279 1.00 97.25 115 GLN A C 1
ATOM 881 O O . GLN A 1 115 ? -12.376 3.213 6.436 1.00 97.25 115 GLN A O 1
ATOM 886 N N . GLU A 1 116 ? -12.411 2.137 8.410 1.00 97.12 116 GLU A N 1
ATOM 887 C CA . GLU A 1 116 ? -10.989 2.326 8.690 1.00 97.12 116 GLU A CA 1
ATOM 888 C C . GLU A 1 116 ? -10.137 1.391 7.825 1.00 97.12 116 GLU A C 1
ATOM 890 O O . GLU A 1 116 ? -10.342 0.176 7.803 1.00 97.12 116 GLU A O 1
ATOM 895 N N . VAL A 1 117 ? -9.155 1.962 7.131 1.00 96.44 117 VAL A N 1
ATOM 896 C CA . VAL A 1 117 ? -8.241 1.251 6.234 1.00 96.44 117 VAL A CA 1
ATOM 897 C C . VAL A 1 117 ? -6.793 1.661 6.489 1.00 96.44 117 VAL A C 1
ATOM 899 O O . VAL A 1 117 ? -6.512 2.682 7.125 1.00 96.44 117 VAL A O 1
ATOM 902 N N . ILE A 1 118 ? -5.862 0.858 5.975 1.00 94.88 118 ILE A N 1
ATOM 903 C CA . ILE A 1 118 ? -4.435 1.172 5.962 1.00 94.88 118 ILE A CA 1
ATOM 904 C C . ILE A 1 118 ? -4.025 1.527 4.538 1.00 94.88 118 ILE A C 1
ATOM 906 O O . ILE A 1 118 ? -4.249 0.755 3.611 1.00 94.88 118 ILE A O 1
ATOM 910 N N . VAL A 1 119 ? -3.391 2.685 4.381 1.00 93.75 119 VAL A N 1
ATOM 911 C CA . VAL A 1 119 ? -2.890 3.192 3.105 1.00 93.75 119 VAL A CA 1
ATOM 912 C C . VAL A 1 119 ? -1.379 3.260 3.181 1.00 93.75 119 VAL A C 1
ATOM 914 O O . VAL A 1 119 ? -0.816 3.850 4.104 1.00 93.75 119 VAL A O 1
ATOM 917 N N . LYS A 1 120 ? -0.711 2.675 2.190 1.00 92.62 120 LYS A N 1
ATOM 918 C CA . LYS A 1 120 ? 0.728 2.818 2.008 1.00 92.62 120 LYS A CA 1
ATOM 919 C C . LYS A 1 120 ? 0.986 3.690 0.792 1.00 92.62 120 LYS A C 1
ATOM 921 O O . LYS A 1 120 ? 0.749 3.276 -0.338 1.00 92.62 120 LYS A O 1
ATOM 926 N N . PHE A 1 121 ? 1.509 4.882 1.028 1.00 91.50 121 PHE A N 1
ATOM 927 C CA . PHE A 1 121 ? 1.971 5.756 -0.036 1.00 91.50 121 PHE A CA 1
ATOM 928 C C . PHE A 1 121 ? 3.322 5.249 -0.524 1.00 91.50 121 PHE A C 1
ATOM 930 O O . PHE A 1 121 ? 4.245 5.061 0.271 1.00 91.50 121 PHE A O 1
ATOM 937 N N . ILE A 1 122 ? 3.435 5.000 -1.827 1.00 90.44 122 ILE A N 1
ATOM 938 C CA . ILE A 1 122 ? 4.637 4.447 -2.454 1.00 90.44 122 ILE A CA 1
ATOM 939 C C . ILE A 1 122 ? 5.254 5.530 -3.339 1.00 90.44 122 ILE A C 1
ATOM 941 O O . ILE A 1 122 ? 4.667 5.955 -4.332 1.00 90.44 122 ILE A O 1
ATOM 945 N N . SER A 1 123 ? 6.460 5.977 -2.992 1.00 89.56 123 SER A N 1
ATOM 946 C CA . SER A 1 123 ? 7.195 6.964 -3.778 1.00 89.56 123 SER A CA 1
ATOM 947 C C . SER A 1 123 ? 7.793 6.309 -5.018 1.00 89.56 123 SER A C 1
ATOM 949 O O . SER A 1 123 ? 8.718 5.503 -4.913 1.00 89.56 123 SER A O 1
ATOM 951 N N . LYS A 1 124 ? 7.309 6.699 -6.204 1.00 90.12 124 LYS A N 1
ATOM 952 C CA . LYS A 1 124 ? 7.806 6.178 -7.489 1.00 90.12 124 LYS A CA 1
ATOM 953 C C . LYS A 1 124 ? 9.314 6.377 -7.663 1.00 90.12 124 LYS A C 1
ATOM 955 O O . LYS A 1 124 ? 9.991 5.481 -8.148 1.00 90.12 124 LYS A O 1
ATOM 960 N N . ALA A 1 125 ? 9.845 7.509 -7.199 1.00 88.75 125 ALA A N 1
ATOM 961 C CA . ALA A 1 125 ? 11.271 7.830 -7.274 1.00 88.75 125 ALA A CA 1
ATOM 962 C C . ALA A 1 125 ? 12.159 6.912 -6.413 1.00 88.75 125 ALA A C 1
ATOM 964 O O . ALA A 1 125 ? 13.356 6.816 -6.656 1.00 88.75 125 ALA A O 1
ATOM 965 N N . ARG A 1 126 ? 11.588 6.240 -5.404 1.00 86.38 126 ARG A N 1
ATOM 966 C CA . ARG A 1 126 ? 12.313 5.314 -4.519 1.00 86.38 126 ARG A CA 1
ATOM 967 C C . ARG A 1 126 ? 12.220 3.858 -4.976 1.00 86.38 126 ARG A C 1
ATOM 969 O O . ARG A 1 126 ? 12.816 2.995 -4.335 1.00 86.38 126 ARG A O 1
ATOM 976 N N . ILE A 1 127 ? 11.473 3.568 -6.043 1.00 87.62 127 ILE A N 1
ATOM 977 C CA . ILE A 1 127 ? 11.376 2.218 -6.602 1.00 87.62 127 ILE A CA 1
ATOM 978 C C . ILE A 1 127 ? 12.586 1.989 -7.510 1.00 87.62 127 ILE A C 1
ATOM 980 O O . ILE A 1 127 ? 12.731 2.646 -8.541 1.00 87.62 127 ILE A O 1
ATOM 984 N N . VAL A 1 128 ? 13.438 1.036 -7.131 1.00 87.56 128 VAL A N 1
ATOM 985 C CA . VAL A 1 128 ? 14.584 0.608 -7.947 1.00 87.56 128 VAL A CA 1
ATOM 986 C C . VAL A 1 128 ? 14.115 -0.029 -9.259 1.00 87.56 128 VAL A C 1
ATOM 988 O O . VAL A 1 128 ? 13.037 -0.623 -9.304 1.00 87.56 128 VAL A O 1
ATOM 991 N N . SER A 1 129 ? 14.920 0.083 -10.322 1.00 87.62 129 SER A N 1
ATOM 992 C CA . SER A 1 129 ? 14.587 -0.390 -11.680 1.00 87.62 129 SER A CA 1
ATOM 993 C C . SER A 1 129 ? 14.039 -1.815 -11.696 1.00 87.62 129 SER A C 1
ATOM 995 O O . SER A 1 129 ? 13.003 -2.070 -12.305 1.00 87.62 129 SER A O 1
ATOM 997 N N . ASP A 1 130 ? 14.689 -2.704 -10.952 1.00 88.31 130 ASP A N 1
ATOM 998 C CA . ASP A 1 130 ? 14.416 -4.141 -10.956 1.00 88.31 130 ASP A CA 1
ATOM 999 C C . ASP A 1 130 ? 13.136 -4.497 -10.188 1.00 88.31 130 ASP A C 1
ATOM 1001 O O . ASP A 1 130 ? 12.633 -5.614 -10.289 1.00 88.31 130 ASP A O 1
ATOM 1005 N N . CYS A 1 131 ? 12.588 -3.548 -9.422 1.00 89.38 131 CYS A N 1
ATOM 1006 C CA . CYS A 1 131 ? 11.337 -3.703 -8.690 1.00 89.38 131 CYS A CA 1
ATOM 1007 C C . CYS A 1 131 ? 10.113 -3.194 -9.460 1.00 89.38 131 CYS A C 1
ATOM 1009 O O . CYS A 1 131 ? 9.014 -3.200 -8.902 1.00 89.38 131 CYS A O 1
ATOM 1011 N N . TRP A 1 132 ? 10.267 -2.765 -10.713 1.00 92.25 132 TRP A N 1
ATOM 1012 C CA . TRP A 1 132 ? 9.142 -2.475 -11.601 1.00 92.25 132 TRP A CA 1
ATOM 1013 C C . TRP A 1 132 ? 8.689 -3.733 -12.342 1.00 92.25 132 TRP A C 1
ATOM 1015 O O . TRP A 1 132 ? 9.503 -4.559 -12.745 1.00 92.25 132 TRP A O 1
ATOM 1025 N N . VAL A 1 133 ? 7.379 -3.864 -12.528 1.00 95.00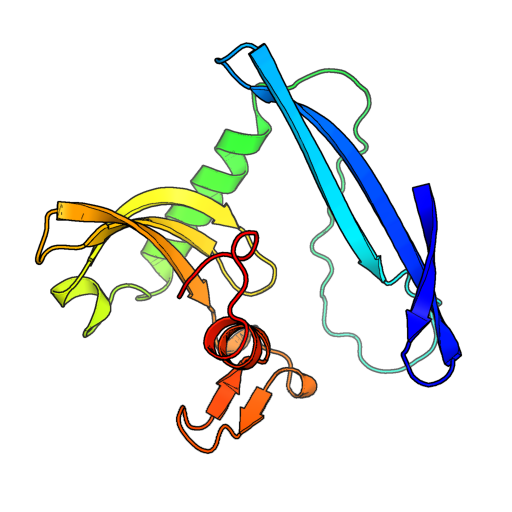 133 VAL A N 1
ATOM 1026 C CA . VAL A 1 133 ? 6.740 -4.972 -13.241 1.00 95.00 133 VAL A CA 1
ATOM 1027 C C . VAL A 1 133 ? 5.738 -4.394 -14.229 1.00 95.00 133 VAL A C 1
ATOM 1029 O O . VAL A 1 133 ? 4.909 -3.565 -13.850 1.00 95.00 133 VAL A O 1
ATOM 1032 N N . ASP A 1 134 ? 5.798 -4.851 -15.476 1.00 95.94 134 ASP A N 1
ATOM 1033 C CA . ASP A 1 134 ? 4.763 -4.583 -16.472 1.00 95.94 134 ASP A CA 1
ATOM 1034 C C . ASP A 1 134 ? 3.656 -5.631 -16.327 1.00 95.94 134 ASP A C 1
ATOM 1036 O O . ASP A 1 134 ? 3.783 -6.787 -16.733 1.00 95.94 134 ASP A O 1
ATOM 1040 N N . ASP A 1 135 ? 2.580 -5.227 -15.660 1.00 94.25 135 ASP A N 1
ATOM 1041 C CA . ASP A 1 135 ? 1.435 -6.064 -15.352 1.00 94.25 135 ASP A CA 1
ATOM 1042 C C . ASP A 1 135 ? 0.390 -6.003 -16.478 1.00 94.25 135 ASP A C 1
ATOM 1044 O O . ASP A 1 135 ? -0.043 -4.904 -16.832 1.00 94.25 135 ASP A O 1
ATOM 1048 N N . PRO A 1 136 ? -0.088 -7.144 -17.013 1.00 92.00 136 PRO A N 1
ATOM 1049 C CA . PRO A 1 136 ? -1.094 -7.140 -18.077 1.00 92.00 136 PRO A CA 1
ATOM 1050 C C . PRO A 1 136 ? -2.417 -6.457 -17.705 1.00 92.00 136 PRO A C 1
ATOM 1052 O O . PRO A 1 136 ? -3.121 -5.987 -18.594 1.00 92.00 136 PRO A O 1
ATOM 1055 N N . MET A 1 137 ? -2.778 -6.424 -16.418 1.00 92.38 137 MET A N 1
ATOM 1056 C CA . MET A 1 137 ? -4.032 -5.833 -15.938 1.00 92.38 137 MET A CA 1
ATOM 1057 C C . MET A 1 137 ? -3.824 -4.473 -15.273 1.00 92.38 137 MET A C 1
ATOM 1059 O O . MET A 1 137 ? -4.658 -3.586 -15.426 1.00 92.38 137 MET A O 1
ATOM 1063 N N . LEU A 1 138 ? -2.732 -4.307 -14.523 1.00 92.94 138 LEU A N 1
ATOM 1064 C CA . LEU A 1 138 ? -2.474 -3.097 -13.730 1.00 92.94 138 LEU A CA 1
ATOM 1065 C C . LEU A 1 138 ? -1.572 -2.076 -14.445 1.00 92.94 138 LEU A C 1
ATOM 1067 O O . LEU A 1 138 ? -1.387 -0.966 -13.948 1.00 92.94 138 LEU A O 1
ATOM 1071 N N . GLY A 1 139 ? -0.991 -2.438 -15.591 1.00 95.38 139 GLY A N 1
ATOM 1072 C CA . GLY A 1 139 ? 0.047 -1.652 -16.252 1.00 95.38 139 GLY A CA 1
ATOM 1073 C C . GLY A 1 139 ? 1.374 -1.691 -15.489 1.00 95.38 139 GLY A C 1
ATOM 1074 O O . GLY A 1 139 ? 1.680 -2.642 -14.772 1.00 95.38 139 GLY A O 1
ATOM 1075 N N . ARG A 1 140 ? 2.200 -0.652 -15.638 1.00 95.44 140 ARG A N 1
ATOM 1076 C CA . ARG A 1 140 ? 3.514 -0.608 -14.982 1.00 95.44 140 ARG A CA 1
ATOM 1077 C C . ARG A 1 140 ? 3.389 -0.248 -13.500 1.00 95.44 140 ARG A C 1
ATOM 1079 O O . ARG A 1 140 ? 3.128 0.905 -13.153 1.00 95.44 140 ARG A O 1
ATOM 1086 N N . VAL A 1 141 ? 3.636 -1.221 -12.627 1.00 95.25 141 VAL A N 1
ATOM 1087 C CA . VAL A 1 141 ? 3.506 -1.102 -11.163 1.00 95.25 141 VAL A CA 1
ATOM 1088 C C . VAL A 1 141 ? 4.753 -1.617 -10.440 1.00 95.25 141 VAL A C 1
ATOM 1090 O O . VAL A 1 141 ? 5.661 -2.177 -11.052 1.00 95.25 141 VAL A O 1
ATOM 1093 N N . SER A 1 142 ? 4.833 -1.416 -9.123 1.00 93.31 142 SER A N 1
ATOM 1094 C CA . SER A 1 142 ? 5.883 -2.042 -8.315 1.00 93.31 142 SER A CA 1
ATOM 1095 C C . SER A 1 142 ? 5.615 -3.537 -8.115 1.00 93.31 142 SER A C 1
ATOM 1097 O O . SER A 1 142 ? 4.464 -3.979 -8.094 1.00 93.31 142 SER A O 1
ATOM 1099 N N . GLN A 1 143 ? 6.674 -4.313 -7.873 1.00 91.81 143 GLN A N 1
ATOM 1100 C CA . GLN A 1 143 ? 6.582 -5.722 -7.476 1.00 91.81 143 GLN A CA 1
ATOM 1101 C C . GLN A 1 143 ? 5.662 -5.920 -6.267 1.00 91.81 143 GLN A C 1
ATOM 1103 O O . GLN A 1 143 ? 4.901 -6.882 -6.226 1.00 91.81 143 GLN A O 1
ATOM 1108 N N . GLU A 1 144 ? 5.693 -4.997 -5.302 1.00 89.62 144 GLU A N 1
ATOM 1109 C CA . GLU A 1 144 ? 4.834 -5.051 -4.118 1.00 89.62 144 GLU A CA 1
ATOM 1110 C C . GLU A 1 144 ? 3.341 -5.047 -4.494 1.00 89.62 144 GLU A C 1
ATOM 1112 O O . GLU A 1 144 ? 2.596 -5.915 -4.038 1.00 89.62 144 GLU A O 1
ATOM 1117 N N . ILE A 1 145 ? 2.919 -4.132 -5.376 1.00 93.31 145 ILE A N 1
ATOM 1118 C CA . ILE A 1 145 ? 1.531 -4.049 -5.859 1.00 93.31 145 ILE A CA 1
ATOM 1119 C C . ILE A 1 145 ? 1.170 -5.304 -6.664 1.00 93.31 145 ILE A C 1
ATOM 1121 O O . ILE A 1 145 ? 0.121 -5.909 -6.433 1.00 93.31 145 ILE A O 1
ATOM 1125 N N . ALA A 1 146 ? 2.047 -5.726 -7.580 1.00 94.00 146 ALA A N 1
ATOM 1126 C CA . ALA A 1 146 ? 1.799 -6.878 -8.446 1.00 94.00 146 ALA A CA 1
ATOM 1127 C C . ALA A 1 146 ? 1.602 -8.183 -7.653 1.00 94.00 146 ALA A C 1
ATOM 1129 O O . ALA A 1 146 ? 0.740 -8.996 -8.001 1.00 94.00 146 ALA A O 1
ATOM 1130 N N . ILE A 1 147 ? 2.383 -8.383 -6.585 1.00 92.69 147 ILE A N 1
ATOM 1131 C CA . ILE A 1 147 ? 2.283 -9.558 -5.712 1.00 92.69 147 ILE A CA 1
ATOM 1132 C C . ILE A 1 147 ? 1.010 -9.485 -4.868 1.00 92.69 147 ILE A C 1
ATOM 1134 O O . ILE A 1 147 ? 0.212 -10.423 -4.898 1.00 92.69 147 ILE A O 1
ATOM 1138 N N . LEU A 1 148 ? 0.790 -8.384 -4.139 1.00 93.25 148 LEU A N 1
ATOM 1139 C CA . LEU A 1 148 ? -0.340 -8.279 -3.208 1.00 93.25 148 LEU A CA 1
ATOM 1140 C C . LEU A 1 148 ? -1.701 -8.341 -3.912 1.00 93.25 148 LEU A C 1
ATOM 1142 O O . LEU A 1 148 ? -2.646 -8.878 -3.347 1.00 93.25 148 LEU A O 1
ATOM 1146 N N . THR A 1 149 ? -1.789 -7.892 -5.166 1.00 93.00 149 THR A N 1
ATOM 1147 C CA . THR A 1 149 ? -3.032 -7.984 -5.952 1.00 93.00 149 THR A CA 1
ATOM 1148 C C . THR A 1 149 ? -3.373 -9.425 -6.366 1.00 93.00 149 THR A C 1
ATOM 1150 O O . THR A 1 149 ? -4.531 -9.746 -6.623 1.00 93.00 149 THR A O 1
ATOM 1153 N N . ARG A 1 150 ? -2.383 -10.326 -6.438 1.00 90.62 150 ARG A N 1
ATOM 1154 C CA . ARG A 1 150 ? -2.578 -11.720 -6.888 1.00 90.62 150 ARG A CA 1
ATOM 1155 C C . ARG A 1 150 ? -2.715 -12.719 -5.754 1.00 90.62 150 ARG A C 1
ATOM 1157 O O . ARG A 1 150 ? -3.296 -13.787 -5.943 1.00 90.62 150 ARG A O 1
ATOM 1164 N N . VAL A 1 151 ? -2.135 -12.419 -4.599 1.00 93.38 151 VAL A N 1
ATOM 1165 C CA . VAL A 1 151 ? -2.099 -13.360 -3.485 1.00 93.38 151 VAL A CA 1
ATOM 1166 C C . VAL A 1 151 ? -3.411 -13.302 -2.709 1.00 93.38 151 VAL A C 1
ATOM 1168 O O . VAL A 1 151 ? -3.756 -12.287 -2.117 1.00 93.38 151 VAL A O 1
ATOM 1171 N N . GLN A 1 152 ? -4.123 -14.429 -2.663 1.00 93.00 152 GLN A N 1
ATOM 1172 C CA . GLN A 1 152 ? -5.355 -14.580 -1.891 1.00 93.00 152 GLN A CA 1
ATOM 1173 C C . GLN A 1 152 ? -5.165 -15.655 -0.825 1.00 93.00 152 GLN A C 1
ATOM 1175 O O . GLN A 1 152 ? -5.182 -16.850 -1.110 1.00 93.00 152 GLN A O 1
ATOM 1180 N N . HIS A 1 153 ? -4.959 -15.228 0.418 1.00 93.44 153 HIS A N 1
ATOM 1181 C CA . HIS A 1 153 ? -4.776 -16.133 1.546 1.00 93.44 153 HIS A CA 1
ATOM 1182 C C . HIS A 1 153 ? -5.316 -15.499 2.829 1.00 93.44 153 HIS A C 1
ATOM 1184 O O . HIS A 1 153 ? -5.168 -14.299 3.036 1.00 93.44 153 HIS A O 1
ATOM 1190 N N . HIS A 1 154 ? -5.914 -16.294 3.718 1.00 93.56 154 HIS A N 1
ATOM 1191 C CA . HIS A 1 154 ? -6.583 -15.776 4.919 1.00 93.56 154 HIS A CA 1
ATOM 1192 C C . HIS A 1 154 ? -5.634 -15.080 5.918 1.00 93.56 154 HIS A C 1
ATOM 1194 O O . HIS A 1 154 ? -6.075 -14.240 6.692 1.00 93.56 154 HIS A O 1
ATOM 1200 N N . ASN A 1 155 ? -4.338 -15.408 5.881 1.00 91.19 155 ASN A N 1
ATOM 1201 C CA . ASN A 1 155 ? -3.286 -14.763 6.686 1.00 91.19 155 ASN A CA 1
ATOM 1202 C C . ASN A 1 155 ? -2.514 -13.662 5.936 1.00 91.19 155 ASN A C 1
ATOM 1204 O O . ASN A 1 155 ? -1.457 -13.240 6.399 1.00 91.19 155 ASN A O 1
ATOM 1208 N N . ILE A 1 156 ? -2.971 -13.247 4.753 1.00 89.94 156 ILE A N 1
ATOM 1209 C CA . ILE A 1 156 ? -2.327 -12.196 3.960 1.00 89.94 156 ILE A CA 1
ATOM 1210 C C . ILE A 1 156 ? -3.300 -11.030 3.828 1.00 89.94 156 ILE A C 1
ATOM 1212 O O . ILE A 1 156 ? -4.500 -11.221 3.630 1.00 89.94 156 ILE A O 1
ATOM 1216 N N . VAL A 1 157 ? -2.773 -9.816 3.994 1.00 90.56 157 VAL A N 1
ATOM 1217 C CA . VAL A 1 157 ? -3.556 -8.583 3.895 1.00 90.56 157 VAL A CA 1
ATOM 1218 C C . VAL A 1 157 ? -4.180 -8.496 2.507 1.00 90.56 157 VAL A C 1
ATOM 1220 O O . VAL A 1 157 ? -3.501 -8.701 1.503 1.00 90.56 157 VAL A O 1
ATOM 1223 N N . LYS A 1 158 ? -5.477 -8.191 2.473 1.00 91.19 158 LYS A N 1
ATOM 1224 C CA . LYS A 1 158 ? -6.216 -7.961 1.234 1.00 91.19 158 LYS A CA 1
ATOM 1225 C C . LYS A 1 158 ? -6.027 -6.514 0.789 1.00 91.19 158 LYS A C 1
ATOM 1227 O O . LYS A 1 158 ? -6.076 -5.614 1.629 1.00 91.19 158 LYS A O 1
ATOM 1232 N N . VAL A 1 159 ? -5.812 -6.342 -0.511 1.00 89.62 159 VAL A N 1
ATOM 1233 C CA . VAL A 1 159 ? -5.802 -5.050 -1.211 1.00 89.62 159 VAL A CA 1
ATOM 1234 C C . VAL A 1 159 ? -7.189 -4.777 -1.769 1.00 89.62 159 VAL A C 1
ATOM 1236 O O . VAL A 1 159 ? -7.826 -5.756 -2.223 1.00 89.62 159 VAL A O 1
#

Organism: NCBI:txid60296